Protein AF-A0A3R8JMN6-F1 (afdb_monomer)

Solvent-accessible surface area (backbone atoms only — not comparable to full-atom values): 9482 Å² total; per-residue (Å²): 134,87,85,80,87,80,91,78,81,80,84,78,79,76,76,82,72,77,59,66,65,58,58,50,50,51,53,49,49,52,52,50,51,55,50,50,52,53,51,50,52,51,50,50,52,52,50,50,50,65,68,60,75,70,69,88,82,72,55,74,90,76,50,60,75,90,73,51,92,80,52,74,64,64,60,54,59,66,45,62,84,80,54,87,78,64,90,50,64,70,57,42,54,52,50,68,72,43,60,66,72,44,45,52,54,49,41,40,44,72,74,68,64,44,52,55,67,58,52,13,61,74,71,73,49,53,45,67,54,49,54,52,43,51,51,54,45,55,52,50,48,50,50,60,64,49,62,69,61,75,75,117

Structure (mmCIF, N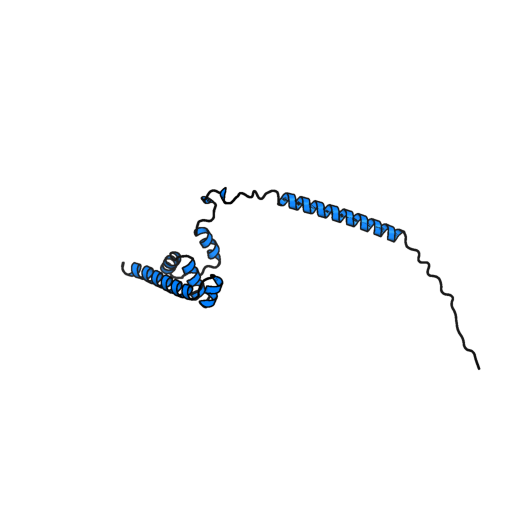/CA/C/O backbone):
data_AF-A0A3R8JMN6-F1
#
_entry.id   AF-A0A3R8JMN6-F1
#
loop_
_atom_site.group_PDB
_atom_site.id
_atom_site.type_symbol
_atom_site.label_atom_id
_atom_site.label_alt_id
_atom_site.label_comp_id
_atom_site.label_asym_id
_atom_site.label_entity_id
_atom_site.label_seq_id
_atom_site.pdbx_PDB_ins_code
_atom_site.Cartn_x
_atom_site.Cartn_y
_atom_site.Cartn_z
_atom_site.occupancy
_atom_site.B_iso_or_equiv
_atom_site.auth_seq_id
_atom_site.auth_comp_id
_atom_site.auth_asym_id
_atom_site.auth_atom_id
_atom_site.pdbx_PDB_model_num
ATOM 1 N N . MET A 1 1 ? 90.603 -23.428 -43.557 1.00 36.09 1 MET A N 1
ATOM 2 C CA . MET A 1 1 ? 89.700 -22.308 -43.912 1.00 36.09 1 MET A CA 1
ATOM 3 C C . MET A 1 1 ? 89.028 -22.700 -45.218 1.00 36.09 1 MET A C 1
ATOM 5 O O . MET A 1 1 ? 89.739 -22.910 -46.183 1.00 36.09 1 MET A O 1
ATOM 9 N N . SER A 1 2 ? 87.792 -23.193 -45.135 1.00 39.84 2 SER A N 1
ATOM 10 C CA . SER A 1 2 ? 86.552 -22.489 -45.534 1.00 39.84 2 SER A CA 1
ATOM 11 C C . SER A 1 2 ? 86.296 -22.649 -47.048 1.00 39.84 2 SER A C 1
ATOM 13 O O . SER A 1 2 ? 87.214 -22.474 -47.828 1.00 39.84 2 SER A O 1
ATOM 15 N N . GLY A 1 3 ? 85.117 -23.023 -47.537 1.00 38.25 3 GLY A N 1
ATOM 16 C CA . GLY A 1 3 ? 83.812 -22.729 -46.971 1.00 38.25 3 GLY A CA 1
ATOM 17 C C . GLY A 1 3 ? 82.716 -23.718 -47.354 1.00 38.25 3 GLY A C 1
ATOM 18 O O . GLY A 1 3 ? 82.808 -24.490 -48.306 1.00 38.25 3 GLY A O 1
ATOM 19 N N . SER A 1 4 ? 81.696 -23.660 -46.506 1.00 43.97 4 SER A N 1
ATOM 20 C CA . SER A 1 4 ? 80.490 -24.467 -46.478 1.00 43.97 4 SER A CA 1
ATOM 21 C C . SER A 1 4 ? 79.405 -23.894 -47.392 1.00 43.97 4 SER A C 1
ATOM 23 O O . SER A 1 4 ? 79.328 -22.684 -47.600 1.00 43.97 4 SER A O 1
ATOM 25 N N . LEU A 1 5 ? 78.591 -24.824 -47.893 1.00 50.22 5 LEU A N 1
ATOM 26 C CA . LEU A 1 5 ? 77.225 -24.741 -48.420 1.00 50.22 5 LEU A CA 1
ATOM 27 C C . LEU A 1 5 ? 76.498 -23.399 -48.244 1.00 50.22 5 LEU A C 1
ATOM 29 O O . LEU A 1 5 ? 76.421 -22.900 -47.132 1.00 50.22 5 LEU A O 1
ATOM 33 N N . LEU A 1 6 ? 75.758 -22.958 -49.268 1.00 45.69 6 LEU A N 1
ATOM 34 C CA . LEU A 1 6 ? 74.358 -22.581 -49.049 1.00 45.69 6 LEU A CA 1
ATOM 35 C C . LEU A 1 6 ? 73.547 -22.628 -50.351 1.00 45.69 6 LEU A C 1
ATOM 37 O O . LEU A 1 6 ? 73.818 -21.936 -51.329 1.00 45.69 6 LEU A O 1
ATOM 41 N N . TRP A 1 7 ? 72.518 -23.467 -50.310 1.00 46.66 7 TRP A N 1
ATOM 42 C CA . TRP A 1 7 ? 71.370 -23.454 -51.198 1.00 46.66 7 TRP A CA 1
ATOM 43 C C . TRP A 1 7 ? 70.708 -22.074 -51.222 1.00 46.66 7 TRP A C 1
ATOM 45 O O . TRP A 1 7 ? 70.331 -21.567 -50.169 1.00 46.66 7 TRP A O 1
ATOM 55 N N . TRP A 1 8 ? 70.432 -21.538 -52.410 1.00 41.38 8 TRP A N 1
ATOM 56 C CA . TRP A 1 8 ? 69.411 -20.505 -52.570 1.00 41.38 8 TRP A CA 1
ATOM 57 C C . TRP A 1 8 ? 68.468 -20.877 -53.710 1.00 41.38 8 TRP A C 1
ATOM 59 O O . TRP A 1 8 ? 68.762 -20.733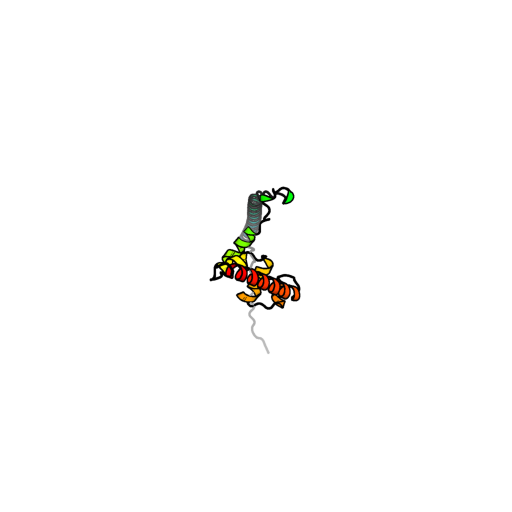 -54.894 1.00 41.38 8 TRP A O 1
ATOM 69 N N . ARG A 1 9 ? 67.306 -21.396 -53.307 1.00 50.72 9 ARG A N 1
ATOM 70 C CA . ARG A 1 9 ? 66.108 -21.532 -54.133 1.00 50.72 9 ARG A CA 1
ATOM 71 C C . ARG A 1 9 ? 65.540 -20.127 -54.342 1.00 50.72 9 ARG A C 1
ATOM 73 O O . ARG A 1 9 ? 65.311 -19.411 -53.369 1.00 50.72 9 ARG A O 1
ATOM 80 N N . ALA A 1 10 ? 65.314 -19.736 -55.593 1.00 49.94 10 ALA A N 1
ATOM 81 C CA . ALA A 1 10 ? 64.673 -18.468 -55.924 1.00 49.94 10 ALA A CA 1
ATOM 82 C C . ALA A 1 10 ? 63.259 -18.386 -55.302 1.00 49.94 10 ALA A C 1
ATOM 84 O O . ALA A 1 10 ? 62.539 -19.391 -55.306 1.00 49.94 10 ALA A O 1
ATOM 85 N N . PRO A 1 11 ? 62.813 -17.218 -54.801 1.00 47.47 11 PRO A N 1
ATOM 86 C CA . PRO A 1 11 ? 61.457 -17.066 -54.304 1.00 47.47 11 PRO A CA 1
ATOM 87 C C . PRO A 1 11 ? 60.490 -17.044 -55.490 1.00 47.47 11 PRO A C 1
ATOM 89 O O . PRO A 1 11 ? 60.505 -16.129 -56.316 1.00 47.47 11 PRO A O 1
ATOM 92 N N . THR A 1 12 ? 59.614 -18.042 -55.577 1.00 56.78 12 THR A N 1
ATOM 93 C CA . THR A 1 12 ? 58.456 -17.993 -56.471 1.00 56.78 12 THR A CA 1
ATOM 94 C C . THR A 1 12 ? 57.548 -16.854 -56.014 1.00 56.78 12 THR A C 1
ATOM 96 O O . THR A 1 12 ? 56.942 -16.941 -54.943 1.00 56.78 12 THR A O 1
ATOM 99 N N . LYS A 1 13 ? 57.440 -15.785 -56.814 1.00 51.19 13 LYS A N 1
ATOM 100 C CA . LYS A 1 13 ? 56.400 -14.763 -56.644 1.00 51.19 13 LYS A CA 1
ATOM 101 C C . LYS A 1 13 ? 55.041 -15.469 -56.678 1.00 51.19 13 LYS A C 1
ATOM 103 O O . LYS A 1 13 ? 54.588 -15.865 -57.751 1.00 51.19 13 LYS A O 1
ATOM 108 N N . ARG A 1 14 ? 54.387 -15.627 -55.521 1.00 52.69 14 ARG A N 1
ATOM 109 C CA . ARG A 1 14 ? 52.947 -15.904 -55.486 1.00 52.69 14 ARG A CA 1
ATOM 110 C C . ARG A 1 14 ? 52.277 -14.719 -56.170 1.00 52.69 14 ARG A C 1
ATOM 112 O O . ARG A 1 14 ? 52.312 -13.605 -55.653 1.00 52.69 14 ARG A O 1
ATOM 119 N N . ARG A 1 15 ? 51.741 -14.945 -57.368 1.00 42.84 15 ARG A N 1
ATOM 120 C CA . ARG A 1 15 ? 50.823 -14.004 -58.004 1.00 42.84 15 ARG A CA 1
ATOM 121 C C . ARG A 1 15 ? 49.609 -13.905 -57.081 1.00 42.84 15 ARG A C 1
ATOM 123 O O . ARG A 1 15 ? 48.901 -14.892 -56.921 1.00 42.84 15 ARG A O 1
ATOM 130 N N . TYR A 1 16 ? 49.402 -12.750 -56.457 1.00 55.88 16 TYR A N 1
ATOM 131 C CA . TYR A 1 16 ? 48.082 -12.388 -55.954 1.00 55.88 16 TYR A CA 1
ATOM 132 C C . TYR A 1 16 ? 47.211 -12.152 -57.186 1.00 55.88 16 TYR A C 1
ATOM 134 O O . TYR A 1 16 ? 47.237 -11.081 -57.784 1.00 55.88 16 TYR A O 1
ATOM 142 N N . THR A 1 17 ? 46.509 -13.188 -57.629 1.00 54.03 17 THR A N 1
ATOM 143 C CA . THR A 1 17 ? 45.320 -13.003 -58.453 1.00 54.03 17 THR A CA 1
ATOM 144 C C . THR A 1 17 ? 44.235 -12.554 -57.488 1.00 54.03 17 THR A C 1
ATOM 146 O O . THR A 1 17 ? 43.712 -13.375 -56.739 1.00 54.03 17 THR A O 1
ATOM 149 N N . MET A 1 18 ? 43.981 -11.245 -57.420 1.00 54.78 18 MET A N 1
ATOM 150 C CA . MET A 1 18 ? 42.752 -10.756 -56.801 1.00 54.78 18 MET A CA 1
ATOM 151 C C . MET A 1 18 ? 41.605 -11.387 -57.583 1.00 54.78 18 MET A C 1
ATOM 153 O O . MET A 1 18 ? 41.506 -11.197 -58.796 1.00 54.78 18 MET A O 1
ATOM 157 N N . ASP A 1 19 ? 40.827 -12.231 -56.915 1.00 60.88 19 ASP A N 1
ATOM 158 C CA . ASP A 1 19 ? 39.700 -12.909 -57.531 1.00 60.88 19 ASP A CA 1
ATOM 159 C C . ASP A 1 19 ? 38.590 -11.875 -57.729 1.00 60.88 19 ASP A C 1
ATOM 161 O O . ASP A 1 19 ? 37.798 -11.589 -56.833 1.00 60.88 19 ASP A O 1
ATOM 165 N N . HIS A 1 20 ? 38.598 -11.230 -58.896 1.00 60.72 20 HIS A N 1
ATOM 166 C CA . HIS A 1 20 ? 37.666 -10.161 -59.249 1.00 60.72 20 HIS A CA 1
ATOM 167 C C . HIS A 1 20 ? 36.194 -10.604 -59.165 1.00 60.72 20 HIS A C 1
ATOM 169 O O . HIS A 1 20 ? 35.312 -9.758 -59.026 1.00 60.72 20 HIS A O 1
ATOM 175 N N . GLN A 1 21 ? 35.918 -11.915 -59.208 1.00 62.44 21 GLN A N 1
ATOM 176 C CA . GLN A 1 21 ? 34.586 -12.460 -58.936 1.00 62.44 21 GLN A CA 1
ATOM 177 C C . GLN A 1 21 ? 34.193 -12.337 -57.462 1.00 62.44 21 GLN A C 1
ATOM 179 O O . GLN A 1 21 ? 33.051 -12.001 -57.166 1.00 62.44 21 GLN A O 1
ATOM 184 N N . GLN A 1 22 ? 35.133 -12.546 -56.544 1.00 64.94 22 GLN A N 1
ATOM 185 C CA . GLN A 1 22 ? 34.888 -12.495 -55.105 1.00 64.94 22 GLN A CA 1
ATOM 186 C C . GLN A 1 22 ? 34.597 -11.059 -54.638 1.00 64.94 22 GLN A C 1
ATOM 188 O O . GLN A 1 22 ? 33.658 -10.822 -53.882 1.00 64.94 22 GLN A O 1
ATOM 193 N N . GLU A 1 23 ? 35.327 -10.079 -55.177 1.00 68.81 23 GLU A N 1
ATOM 194 C CA . GLU A 1 23 ? 35.084 -8.651 -54.922 1.00 68.81 23 GLU A CA 1
ATOM 195 C C . GLU A 1 23 ? 33.734 -8.179 -55.497 1.00 68.81 23 GLU A C 1
ATOM 197 O O . GLU A 1 23 ? 33.012 -7.405 -54.862 1.00 68.81 23 GLU A O 1
ATOM 202 N N . TYR A 1 24 ? 33.347 -8.678 -56.676 1.00 73.25 24 TYR A N 1
ATOM 203 C CA . TYR A 1 24 ? 32.039 -8.395 -57.271 1.00 73.25 24 TYR A CA 1
ATOM 204 C C . TYR A 1 24 ? 30.888 -8.972 -56.434 1.00 73.25 24 TYR A C 1
ATOM 206 O O . TYR A 1 24 ? 29.900 -8.275 -56.177 1.00 73.25 24 TYR A O 1
ATOM 214 N N . ASP A 1 25 ? 31.036 -10.213 -55.966 1.00 77.69 25 ASP A N 1
ATOM 215 C CA . ASP A 1 25 ? 30.063 -10.877 -55.100 1.00 77.69 25 ASP A CA 1
ATOM 216 C C . ASP A 1 25 ? 29.910 -10.148 -53.761 1.00 77.69 25 ASP A C 1
ATOM 218 O O . ASP A 1 25 ? 28.787 -9.968 -53.283 1.00 77.69 25 ASP A O 1
ATOM 222 N N . ASP A 1 26 ? 31.002 -9.653 -53.180 1.00 85.06 26 ASP A N 1
ATOM 223 C CA . ASP A 1 26 ? 30.965 -8.883 -51.936 1.00 85.06 26 ASP A CA 1
ATOM 224 C C . ASP A 1 26 ? 30.286 -7.519 -52.118 1.00 85.06 26 ASP A C 1
ATOM 226 O O . ASP A 1 26 ? 29.476 -7.107 -51.281 1.00 85.06 26 ASP A O 1
ATOM 230 N N . VAL A 1 27 ? 30.512 -6.840 -53.249 1.00 88.00 27 VAL A N 1
ATOM 231 C CA . VAL A 1 27 ? 29.792 -5.602 -53.590 1.00 88.00 27 VAL A CA 1
ATOM 232 C C . VAL A 1 27 ? 28.301 -5.874 -53.789 1.00 88.00 27 VAL A C 1
ATOM 234 O O . VAL A 1 27 ? 27.462 -5.090 -53.330 1.00 88.00 27 VAL A O 1
ATOM 237 N N . LEU A 1 28 ? 27.943 -6.976 -54.451 1.00 93.12 28 LEU A N 1
ATOM 238 C CA . LEU A 1 28 ? 26.549 -7.353 -54.661 1.00 93.12 28 LEU A CA 1
ATOM 239 C C . LEU A 1 28 ? 25.861 -7.694 -53.335 1.00 93.12 28 LEU A C 1
ATOM 241 O O . LEU A 1 28 ? 24.761 -7.200 -53.074 1.00 93.12 28 LEU A O 1
ATOM 245 N N . ARG A 1 29 ? 26.530 -8.455 -52.464 1.00 89.50 29 ARG A N 1
ATOM 246 C CA . ARG A 1 29 ? 26.065 -8.762 -51.105 1.00 89.50 29 ARG A CA 1
ATOM 247 C C . ARG A 1 29 ? 25.870 -7.495 -50.288 1.00 89.50 29 ARG A C 1
ATOM 249 O O . ARG A 1 29 ? 24.813 -7.324 -49.694 1.00 89.50 29 ARG A O 1
ATOM 256 N N . ALA A 1 30 ? 26.825 -6.568 -50.308 1.00 93.44 30 ALA A N 1
ATOM 257 C CA . ALA A 1 30 ? 26.708 -5.302 -49.589 1.00 93.44 30 ALA A CA 1
ATOM 258 C C . ALA A 1 30 ? 25.510 -4.468 -50.079 1.00 93.44 30 ALA A C 1
ATOM 260 O O . ALA A 1 30 ? 24.751 -3.922 -49.272 1.00 93.44 30 ALA A O 1
ATOM 261 N N . ARG A 1 31 ? 25.294 -4.401 -51.400 1.00 93.38 31 ARG A N 1
ATOM 262 C CA . ARG A 1 31 ? 24.140 -3.708 -51.999 1.00 93.38 31 ARG A CA 1
ATOM 263 C C . ARG A 1 31 ? 22.819 -4.371 -51.623 1.00 93.38 31 ARG A C 1
ATOM 265 O O . ARG A 1 31 ? 21.878 -3.670 -51.254 1.00 93.38 31 ARG A O 1
ATOM 272 N N . PHE A 1 32 ? 22.761 -5.699 -51.685 1.00 94.62 32 PHE A N 1
ATOM 273 C CA . PHE A 1 32 ? 21.580 -6.471 -51.317 1.00 94.62 32 PHE A CA 1
ATOM 274 C C . PHE A 1 32 ? 21.244 -6.314 -49.831 1.00 94.62 32 PHE A C 1
ATOM 276 O O . PHE A 1 32 ? 20.103 -6.012 -49.497 1.00 94.62 32 PHE A O 1
ATOM 283 N N . THR A 1 33 ? 22.234 -6.416 -48.945 1.00 95.56 33 THR A N 1
ATOM 284 C CA . THR A 1 33 ? 22.050 -6.229 -47.500 1.00 95.56 33 THR A CA 1
ATOM 285 C C . THR A 1 33 ? 21.544 -4.828 -47.181 1.00 95.56 33 THR A C 1
ATOM 287 O O . THR A 1 33 ? 20.582 -4.685 -46.433 1.00 95.56 33 THR A O 1
ATOM 290 N N . LYS A 1 34 ? 22.114 -3.784 -47.798 1.00 95.94 34 LYS A N 1
ATOM 291 C CA . LYS A 1 34 ? 21.641 -2.403 -47.612 1.00 95.94 34 LYS A CA 1
ATOM 292 C C . LYS A 1 34 ? 20.203 -2.212 -48.098 1.00 95.94 34 LYS A C 1
ATOM 294 O O . LYS A 1 34 ? 19.416 -1.493 -47.477 1.00 95.94 34 LYS A O 1
ATOM 299 N N . TRP A 1 35 ? 19.853 -2.844 -49.217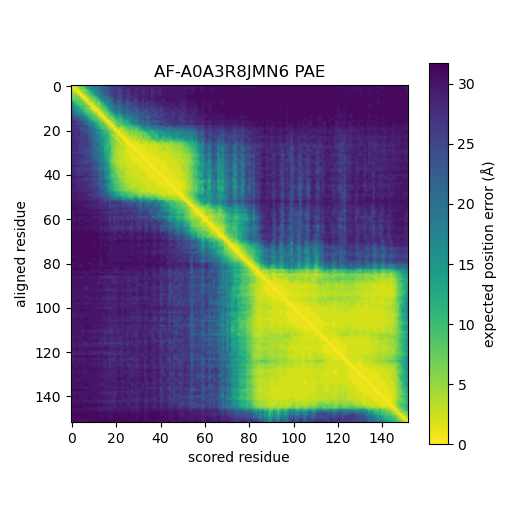 1.00 96.94 35 TRP A N 1
ATOM 300 C CA . TRP A 1 35 ? 18.485 -2.838 -49.722 1.00 96.94 35 TRP A CA 1
ATOM 301 C C . TRP A 1 35 ? 17.532 -3.543 -48.750 1.00 96.94 35 TRP A C 1
ATOM 303 O O . TRP A 1 35 ? 16.495 -2.979 -48.401 1.00 96.94 35 TRP A O 1
ATOM 313 N N . LEU A 1 36 ? 17.910 -4.721 -48.255 1.00 96.62 36 LEU A N 1
ATOM 314 C CA . LEU A 1 36 ? 17.118 -5.518 -47.322 1.00 96.62 36 LEU A CA 1
ATOM 315 C C . LEU A 1 36 ? 16.897 -4.780 -45.995 1.00 96.62 36 LEU A C 1
ATOM 317 O O . LEU A 1 36 ? 15.763 -4.698 -45.528 1.00 96.62 36 LEU A O 1
ATOM 321 N N . ASP A 1 37 ? 17.939 -4.153 -45.451 1.00 95.94 37 ASP A N 1
ATOM 322 C CA . ASP A 1 37 ? 17.866 -3.315 -44.250 1.00 95.94 37 ASP A CA 1
ATOM 323 C C . ASP A 1 37 ? 16.879 -2.147 -44.435 1.00 95.94 37 ASP A C 1
ATOM 325 O O . ASP A 1 37 ? 15.980 -1.920 -43.622 1.00 95.94 37 ASP A O 1
ATOM 329 N N . THR A 1 38 ? 16.939 -1.481 -45.594 1.00 96.69 38 THR A N 1
ATOM 330 C CA . THR A 1 38 ? 16.005 -0.401 -45.946 1.00 96.69 38 THR A CA 1
ATOM 331 C C . THR A 1 38 ? 14.555 -0.896 -46.025 1.00 96.69 38 THR A C 1
ATOM 333 O O . THR A 1 38 ? 13.635 -0.214 -45.561 1.00 96.69 38 THR A O 1
ATOM 336 N N . VAL A 1 39 ? 14.325 -2.068 -46.624 1.00 97.12 39 VAL A N 1
ATOM 337 C CA . VAL A 1 39 ? 12.987 -2.659 -46.767 1.00 97.12 39 VAL A CA 1
ATOM 338 C C . VAL A 1 39 ? 12.426 -3.070 -45.407 1.00 97.12 39 VAL A C 1
ATOM 340 O O . VAL A 1 39 ? 11.283 -2.725 -45.100 1.00 97.12 39 VAL A O 1
ATOM 343 N N . ILE A 1 40 ? 13.226 -3.737 -44.572 1.00 96.25 40 ILE A N 1
ATOM 344 C CA . ILE A 1 40 ? 12.823 -4.174 -43.229 1.00 96.25 40 ILE A CA 1
ATOM 345 C C . ILE A 1 40 ? 12.513 -2.969 -42.342 1.00 96.25 40 ILE A C 1
ATOM 347 O O . ILE A 1 40 ? 11.453 -2.936 -41.714 1.00 96.25 40 ILE A O 1
ATOM 351 N N . TYR A 1 41 ? 13.376 -1.949 -42.336 1.00 96.19 41 TYR A N 1
ATOM 352 C CA . TYR A 1 41 ? 13.145 -0.721 -41.577 1.00 96.19 41 TYR A CA 1
ATOM 353 C C . TYR A 1 41 ? 11.812 -0.068 -41.960 1.00 96.19 41 TYR A C 1
ATOM 355 O O . TYR A 1 41 ? 10.986 0.245 -41.098 1.00 96.19 41 TYR A O 1
ATOM 363 N N . ARG A 1 42 ? 11.547 0.078 -43.265 1.00 95.75 42 ARG A N 1
ATOM 364 C CA . ARG A 1 42 ? 10.293 0.663 -43.765 1.00 95.75 42 ARG A CA 1
ATOM 365 C C . ARG A 1 42 ? 9.076 -0.199 -43.439 1.00 95.75 42 ARG A C 1
ATOM 367 O O . ARG A 1 42 ? 8.030 0.354 -43.099 1.00 95.75 42 ARG A O 1
ATOM 374 N N . ALA A 1 43 ? 9.195 -1.523 -43.523 1.00 94.94 43 ALA A N 1
ATOM 375 C CA . ALA A 1 43 ? 8.125 -2.453 -43.173 1.00 94.94 43 ALA A CA 1
ATOM 376 C C . ALA A 1 43 ? 7.781 -2.372 -41.679 1.00 94.94 43 ALA A C 1
ATOM 378 O O . ALA A 1 43 ? 6.609 -2.216 -41.333 1.00 94.94 43 ALA A O 1
ATOM 379 N N . LYS A 1 44 ? 8.797 -2.367 -40.806 1.00 94.00 44 LYS A N 1
ATOM 380 C CA . LYS A 1 44 ? 8.637 -2.183 -39.359 1.00 94.00 44 LYS A CA 1
ATOM 381 C C . LYS A 1 44 ? 8.002 -0.832 -39.040 1.00 94.00 44 LYS A C 1
ATOM 383 O O . LYS A 1 44 ? 7.027 -0.783 -38.302 1.00 94.00 44 LYS A O 1
ATOM 388 N N . LEU A 1 45 ? 8.482 0.252 -39.648 1.00 91.19 45 LEU A N 1
ATOM 389 C CA . LEU A 1 45 ? 7.921 1.591 -39.455 1.00 91.19 45 LEU A CA 1
ATOM 390 C C . LEU A 1 45 ? 6.467 1.693 -39.946 1.00 91.19 45 LEU A C 1
ATOM 392 O O . LEU A 1 45 ? 5.664 2.425 -39.375 1.00 91.19 45 LEU A O 1
ATOM 396 N N . LYS A 1 46 ? 6.106 0.987 -41.022 1.00 90.81 46 LYS A N 1
ATOM 397 C CA . LYS A 1 46 ? 4.720 0.910 -41.508 1.00 90.81 46 LYS A CA 1
ATOM 398 C C . LYS A 1 46 ? 3.833 0.109 -40.553 1.00 90.81 46 LYS A C 1
ATOM 400 O O . LYS A 1 46 ? 2.694 0.506 -40.333 1.00 90.81 46 LYS A O 1
ATOM 405 N N . TYR A 1 47 ? 4.347 -0.988 -40.000 1.00 88.69 47 TYR A N 1
ATOM 406 C CA . TYR A 1 47 ? 3.652 -1.783 -38.990 1.00 88.69 47 TYR A CA 1
ATOM 407 C C . TYR A 1 47 ? 3.410 -0.968 -37.719 1.00 88.69 47 TYR A C 1
ATOM 409 O O . TYR A 1 47 ? 2.260 -0.833 -37.322 1.00 88.69 47 TYR A O 1
ATOM 417 N N . LEU A 1 48 ? 4.461 -0.346 -37.170 1.00 85.25 48 LEU A N 1
ATOM 418 C CA . LEU A 1 48 ? 4.377 0.488 -35.971 1.00 85.25 48 LEU A CA 1
ATOM 419 C C . LEU A 1 48 ? 3.410 1.652 -36.158 1.00 85.25 48 LEU A C 1
ATOM 421 O O . LEU A 1 48 ? 2.525 1.823 -35.335 1.00 85.25 48 LEU A O 1
ATOM 425 N N . ARG A 1 49 ? 3.476 2.366 -37.290 1.00 81.56 49 ARG A N 1
ATOM 426 C CA . ARG A 1 49 ? 2.491 3.413 -37.598 1.00 81.56 49 ARG A CA 1
ATOM 427 C C . ARG A 1 49 ? 1.069 2.865 -37.674 1.00 81.56 49 ARG A C 1
ATOM 429 O O . ARG A 1 49 ? 0.167 3.486 -37.139 1.00 81.56 49 ARG A O 1
ATOM 436 N N . LYS A 1 50 ? 0.856 1.698 -38.293 1.00 79.81 50 LYS A N 1
ATOM 437 C CA . LYS A 1 50 ? -0.469 1.057 -38.361 1.00 79.81 50 LYS A CA 1
ATOM 438 C C . LYS A 1 50 ? -0.988 0.658 -36.973 1.00 79.81 50 LYS A C 1
ATOM 440 O O . LYS A 1 50 ? -2.188 0.768 -36.740 1.00 79.81 50 LYS A O 1
ATOM 445 N N . THR A 1 51 ? -0.115 0.200 -36.076 1.00 68.25 51 THR A N 1
ATOM 446 C CA . THR A 1 51 ? -0.476 -0.152 -34.694 1.00 68.25 51 THR A CA 1
ATOM 447 C C . THR A 1 51 ? -0.631 1.071 -33.789 1.00 68.25 51 THR A C 1
ATOM 449 O O . THR A 1 51 ? -1.503 1.064 -32.934 1.00 68.25 51 THR A O 1
ATOM 452 N N . GLU A 1 52 ? 0.150 2.133 -34.001 1.00 64.88 52 GLU A N 1
ATOM 453 C CA . GLU A 1 52 ? 0.067 3.395 -33.249 1.00 64.88 52 GLU A CA 1
ATOM 454 C C . GLU A 1 52 ? -1.162 4.221 -33.636 1.00 64.88 52 GLU A C 1
ATOM 456 O O . GLU A 1 52 ? -1.716 4.917 -32.795 1.00 64.88 52 GLU A O 1
ATOM 461 N N . THR A 1 53 ? -1.642 4.133 -34.883 1.00 59.38 53 THR A N 1
ATOM 462 C CA . THR A 1 53 ? -2.733 4.993 -35.386 1.00 59.38 53 THR A CA 1
ATOM 463 C C . THR A 1 53 ? -4.114 4.815 -34.733 1.00 59.38 53 THR A C 1
ATOM 465 O O . THR A 1 53 ? -5.070 5.396 -35.240 1.00 59.38 53 THR A O 1
ATOM 468 N N . LYS A 1 54 ? -4.282 4.046 -33.647 1.00 59.50 54 LYS A N 1
ATOM 469 C CA . LYS A 1 54 ? -5.597 3.873 -32.999 1.00 59.50 54 LYS A CA 1
ATOM 470 C C . LYS A 1 54 ? -5.546 3.666 -31.484 1.00 59.50 54 LYS A C 1
ATOM 472 O O . LYS A 1 54 ? -6.141 2.718 -30.981 1.00 59.50 54 LYS A O 1
ATOM 477 N N . LEU A 1 55 ? -4.900 4.559 -30.747 1.00 58.34 55 LEU A N 1
ATOM 478 C C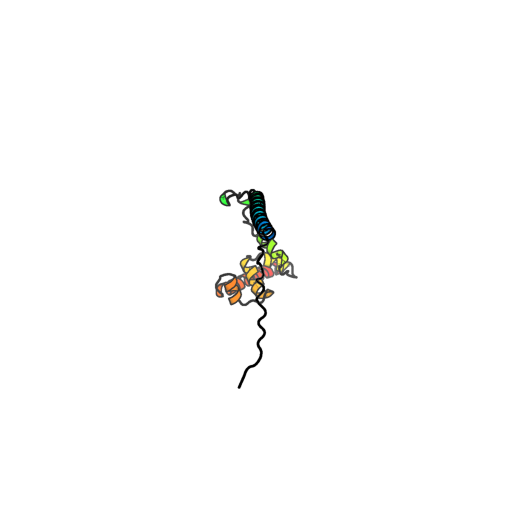A . LEU A 1 55 ? -5.405 4.863 -29.409 1.00 58.34 55 LEU A CA 1
ATOM 479 C C . LEU A 1 55 ? -6.009 6.256 -29.497 1.00 58.34 55 LEU A C 1
ATOM 481 O O . LEU A 1 55 ? -5.287 7.237 -29.635 1.00 58.34 55 LEU A O 1
ATOM 485 N N . ASP A 1 56 ? -7.338 6.306 -29.538 1.00 61.06 56 ASP A N 1
ATOM 486 C CA . ASP A 1 56 ? -8.084 7.555 -29.452 1.00 61.06 56 ASP A CA 1
ATOM 487 C C . ASP A 1 56 ? -7.889 8.084 -28.029 1.00 61.06 56 ASP A C 1
ATOM 489 O O . ASP A 1 56 ? -8.491 7.594 -27.073 1.00 61.06 56 ASP A O 1
ATOM 493 N N . THR A 1 57 ? -6.902 8.960 -27.861 1.00 62.25 57 THR A N 1
ATOM 494 C CA . THR A 1 57 ? -6.578 9.548 -26.566 1.00 62.25 57 THR A CA 1
ATOM 495 C C . THR A 1 57 ? -7.522 10.714 -26.335 1.00 62.25 57 THR A C 1
ATOM 497 O O . THR A 1 57 ? -7.386 11.754 -26.977 1.00 62.25 57 THR A O 1
ATOM 500 N N . VAL A 1 58 ? -8.468 10.532 -25.424 1.00 69.12 58 VAL A N 1
ATOM 501 C CA . VAL A 1 58 ? -9.382 11.584 -24.970 1.00 69.12 58 VAL A CA 1
ATOM 502 C C . VAL A 1 58 ? -8.794 12.232 -23.716 1.00 69.12 58 VAL A C 1
ATOM 504 O O . VAL A 1 58 ? -8.175 11.545 -22.899 1.00 69.12 58 VAL A O 1
ATOM 507 N N . SER A 1 59 ? -8.954 13.550 -23.567 1.00 69.06 59 SER A N 1
ATOM 508 C CA . SER A 1 59 ? -8.525 14.249 -22.350 1.00 69.06 59 SER A CA 1
ATOM 509 C C . SER A 1 59 ? -9.321 13.751 -21.143 1.00 69.06 59 SER A C 1
ATOM 511 O O . SER A 1 59 ? -10.520 13.503 -21.252 1.00 69.06 59 SER A O 1
ATOM 513 N N . LEU A 1 60 ? -8.686 13.654 -19.973 1.00 64.75 60 LEU A N 1
ATOM 514 C CA . LEU A 1 60 ? -9.372 13.265 -18.733 1.00 64.75 60 LEU A CA 1
ATOM 515 C C . LEU A 1 60 ? -10.536 14.219 -18.405 1.00 64.75 60 LEU A C 1
ATOM 517 O O . LEU A 1 60 ? -11.592 13.754 -17.995 1.00 64.75 60 LEU A O 1
ATOM 521 N N . GLU A 1 61 ? -10.386 15.519 -18.674 1.00 71.00 61 GLU A N 1
ATOM 522 C CA . GLU A 1 61 ? -11.442 16.538 -18.547 1.00 71.00 61 GLU A CA 1
ATOM 523 C C . GLU A 1 61 ? -12.632 16.363 -19.509 1.00 71.00 61 GLU A C 1
ATOM 525 O O . GLU A 1 61 ? -13.713 16.882 -19.237 1.00 71.00 61 GLU A O 1
ATOM 530 N N . GLU A 1 62 ? -12.460 15.665 -20.636 1.00 71.12 62 GLU A N 1
ATOM 531 C CA . GLU A 1 62 ? -13.540 15.392 -21.601 1.00 71.12 62 GLU A CA 1
ATOM 532 C C . GLU A 1 62 ? -14.273 14.077 -21.295 1.00 71.12 62 GLU A C 1
ATOM 534 O O . GLU A 1 62 ? -15.358 13.823 -21.831 1.00 71.12 62 GLU A O 1
ATOM 539 N N . LEU A 1 63 ? -13.705 13.235 -20.424 1.00 64.44 63 LEU A N 1
ATOM 540 C CA . LEU A 1 63 ? -14.351 12.013 -19.978 1.00 64.44 63 LEU A CA 1
ATOM 541 C C . LEU A 1 63 ? -15.438 12.347 -18.945 1.00 64.44 63 LEU A C 1
ATOM 543 O O . LEU A 1 63 ? -15.185 13.050 -17.968 1.00 64.44 63 LEU A O 1
ATOM 547 N N . PRO A 1 64 ? -16.661 11.822 -19.108 1.00 65.38 64 PRO A N 1
ATOM 548 C CA . PRO A 1 64 ? -17.701 12.002 -18.108 1.00 65.38 64 PRO A CA 1
ATOM 549 C C . PRO A 1 64 ? -17.280 11.356 -16.782 1.00 65.38 64 PRO A C 1
ATOM 551 O O . PRO A 1 64 ? -16.767 10.237 -16.783 1.00 65.38 64 PRO A O 1
ATOM 554 N N . GLU A 1 65 ? -17.578 12.019 -15.659 1.00 58.72 65 GLU A N 1
ATOM 555 C CA . GLU A 1 65 ? -17.148 11.644 -14.293 1.00 58.72 65 GLU A CA 1
ATOM 556 C C . GLU A 1 65 ? -17.408 10.175 -13.921 1.00 58.72 65 GLU A C 1
ATOM 558 O O . GLU A 1 65 ? -16.681 9.602 -13.120 1.00 58.72 65 GLU A O 1
ATOM 563 N N . ARG A 1 66 ? -18.391 9.529 -14.559 1.00 55.94 66 ARG A N 1
ATOM 564 C CA . ARG A 1 66 ? -18.702 8.097 -14.403 1.00 55.94 66 ARG A CA 1
ATOM 565 C C . ARG A 1 66 ? -17.598 7.129 -14.870 1.00 55.94 66 ARG A C 1
ATOM 567 O O . ARG A 1 66 ? -17.697 5.947 -14.576 1.00 55.94 66 ARG A O 1
ATOM 574 N N . ILE A 1 67 ? -16.642 7.589 -15.684 1.00 58.75 67 ILE A N 1
ATOM 575 C CA . ILE A 1 67 ? -15.546 6.781 -16.265 1.00 58.75 67 ILE A CA 1
ATOM 576 C C . ILE A 1 67 ? -14.227 7.027 -15.522 1.00 58.75 67 ILE A C 1
ATOM 578 O O . ILE A 1 67 ? -13.319 6.200 -15.576 1.00 58.75 67 ILE A O 1
ATOM 582 N N . LEU A 1 68 ? -14.111 8.151 -14.811 1.00 57.09 68 LEU A N 1
ATOM 583 C CA . LEU A 1 68 ? -12.988 8.371 -13.913 1.00 57.09 68 LEU A CA 1
ATOM 584 C C . LEU A 1 68 ? -13.084 7.326 -12.788 1.00 57.09 68 LEU A C 1
ATOM 586 O O . LEU A 1 68 ? -14.175 7.148 -12.240 1.00 57.09 68 LEU A O 1
ATOM 590 N N . PRO A 1 69 ? -11.989 6.630 -12.430 1.00 54.16 69 PRO A N 1
ATOM 591 C CA . PRO A 1 69 ? -11.984 5.668 -11.335 1.00 54.16 69 PRO A CA 1
ATOM 592 C C . PRO A 1 69 ? -12.078 6.438 -10.012 1.00 54.16 69 PRO A C 1
ATOM 594 O O . PRO A 1 69 ? -11.092 6.678 -9.322 1.00 54.16 69 PRO A O 1
ATOM 597 N N . VAL A 1 70 ? -13.281 6.912 -9.702 1.00 55.66 70 VAL A N 1
ATOM 598 C CA . VAL A 1 70 ? -13.621 7.663 -8.487 1.00 55.66 70 VAL A CA 1
ATOM 599 C C . VAL A 1 70 ? -14.181 6.725 -7.415 1.00 55.66 70 VAL A C 1
ATOM 601 O O . VAL A 1 70 ? -14.471 7.151 -6.302 1.00 55.66 70 VAL A O 1
ATOM 604 N N . TYR A 1 71 ? -14.291 5.427 -7.691 1.00 48.56 71 TYR A N 1
ATOM 605 C CA . TYR A 1 71 ? -14.876 4.494 -6.744 1.00 48.56 71 TYR A CA 1
ATOM 606 C C . TYR A 1 71 ? -13.822 3.597 -6.112 1.00 48.56 71 TYR A C 1
ATOM 608 O O . TYR A 1 71 ? -13.147 2.817 -6.776 1.00 48.56 71 TYR A O 1
ATOM 616 N N . GLU A 1 72 ? -13.776 3.652 -4.782 1.00 52.78 72 GLU A N 1
ATOM 617 C CA . GLU A 1 72 ? -13.055 2.725 -3.903 1.00 52.78 72 GLU A CA 1
ATOM 618 C C . GLU A 1 72 ? -13.402 1.239 -4.153 1.00 52.78 72 GLU A C 1
ATOM 620 O O . GLU A 1 72 ? -12.792 0.349 -3.573 1.00 52.78 72 GLU A O 1
ATOM 625 N N . ASP A 1 73 ? -14.389 0.947 -5.005 1.00 50.72 73 ASP A N 1
ATOM 626 C CA . ASP A 1 73 ? -14.778 -0.393 -5.457 1.00 50.72 73 ASP A CA 1
ATOM 627 C C . ASP A 1 73 ? -13.724 -1.068 -6.346 1.00 50.72 73 ASP A C 1
ATOM 629 O O . ASP A 1 73 ? -13.397 -2.232 -6.126 1.00 50.72 73 ASP A O 1
ATOM 633 N N . ASP A 1 74 ? -13.096 -0.332 -7.268 1.00 51.75 74 ASP A N 1
ATOM 634 C CA . ASP A 1 74 ? -12.073 -0.914 -8.151 1.00 51.75 74 ASP A CA 1
ATOM 635 C C . ASP A 1 74 ? -10.749 -1.167 -7.406 1.00 51.75 74 ASP A C 1
ATOM 637 O O . ASP A 1 74 ? -10.026 -2.116 -7.710 1.00 51.75 74 ASP A O 1
ATOM 641 N N . LEU A 1 75 ? -10.452 -0.379 -6.363 1.00 53.94 75 LEU A N 1
ATOM 642 C CA . LEU A 1 75 ? -9.314 -0.638 -5.470 1.00 53.94 75 LEU A CA 1
ATOM 643 C C . LEU A 1 75 ? -9.523 -1.905 -4.626 1.00 53.94 75 LEU A C 1
ATOM 645 O O . LEU A 1 75 ? -8.571 -2.651 -4.409 1.00 53.94 75 LEU A O 1
ATOM 649 N N . ARG A 1 76 ? -10.765 -2.189 -4.203 1.00 53.97 76 ARG A N 1
ATOM 650 C CA . ARG A 1 76 ? -11.118 -3.426 -3.481 1.00 53.97 76 ARG A CA 1
ATOM 651 C C . ARG A 1 76 ? -10.933 -4.675 -4.346 1.00 53.97 76 ARG A C 1
ATOM 653 O O . ARG A 1 76 ? -10.606 -5.740 -3.828 1.00 53.97 76 ARG A O 1
ATOM 660 N N . GLN A 1 77 ? -11.122 -4.553 -5.660 1.00 47.62 77 GLN A N 1
ATOM 661 C CA . GLN A 1 77 ? -11.044 -5.685 -6.583 1.00 47.62 77 GLN A CA 1
ATOM 662 C C . GLN A 1 77 ? -9.599 -6.087 -6.931 1.00 47.62 77 GLN A C 1
ATOM 664 O O . GLN A 1 77 ? -9.343 -7.261 -7.187 1.00 47.62 77 GLN A O 1
ATOM 669 N N . ILE A 1 78 ? -8.640 -5.155 -6.885 1.00 51.34 78 ILE A N 1
ATOM 670 C CA . ILE A 1 78 ? -7.212 -5.460 -7.094 1.00 51.34 78 ILE A CA 1
ATOM 671 C C . ILE A 1 78 ? -6.604 -6.145 -5.857 1.00 51.34 78 ILE A C 1
ATOM 673 O O . ILE A 1 78 ? -5.800 -7.064 -6.012 1.00 51.34 78 ILE A O 1
ATOM 677 N N . ASP A 1 79 ? -7.034 -5.775 -4.646 1.00 52.16 79 ASP A N 1
ATOM 678 C CA . ASP A 1 79 ? -6.588 -6.427 -3.401 1.00 52.16 79 ASP A CA 1
ATOM 679 C C . ASP A 1 79 ? -7.114 -7.872 -3.269 1.00 52.16 79 ASP A C 1
ATOM 681 O O . ASP A 1 79 ? -6.506 -8.698 -2.598 1.00 52.16 79 ASP A O 1
ATOM 685 N N . SER A 1 80 ? -8.206 -8.230 -3.955 1.00 51.72 80 SER A N 1
ATOM 686 C CA . SER A 1 80 ? -8.886 -9.530 -3.818 1.00 51.72 80 SER A CA 1
ATOM 687 C C . SER A 1 80 ? -8.051 -10.765 -4.196 1.00 51.72 80 SER A C 1
ATOM 689 O O . SER A 1 80 ? -8.417 -11.863 -3.778 1.00 51.72 80 SER A O 1
ATOM 691 N N . MET A 1 81 ? -6.978 -10.641 -4.985 1.00 48.25 81 MET A N 1
ATOM 692 C CA . MET A 1 81 ? -6.174 -11.806 -5.397 1.00 48.25 81 MET A CA 1
ATOM 693 C C . MET A 1 81 ? -5.083 -12.188 -4.380 1.00 48.25 81 MET A C 1
ATOM 695 O O . MET A 1 81 ? -4.586 -13.308 -4.451 1.00 48.25 81 MET A O 1
ATOM 699 N N . ASP A 1 82 ? -4.759 -11.300 -3.431 1.00 53.69 82 ASP A N 1
ATOM 700 C CA . ASP A 1 82 ? -3.751 -11.503 -2.369 1.00 53.69 82 ASP A CA 1
ATOM 701 C C . ASP A 1 82 ? -4.299 -11.136 -0.966 1.00 53.69 82 ASP A C 1
ATOM 703 O O . ASP A 1 82 ? -3.563 -11.067 0.020 1.00 53.69 82 ASP A O 1
ATOM 707 N N . ALA A 1 83 ? -5.607 -10.871 -0.862 1.00 61.59 83 ALA A N 1
ATOM 708 C CA . ALA A 1 83 ? -6.243 -10.411 0.365 1.00 61.59 83 ALA A CA 1
ATOM 709 C C . ALA A 1 83 ? -6.306 -11.521 1.418 1.00 61.59 83 ALA A C 1
ATOM 711 O O . ALA A 1 83 ? -6.916 -12.574 1.227 1.00 61.59 83 ALA A O 1
ATOM 712 N N . PHE A 1 84 ? -5.732 -11.227 2.581 1.00 70.81 84 PHE A N 1
ATOM 713 C CA . PHE A 1 84 ? -5.978 -11.958 3.815 1.00 70.81 84 PHE A CA 1
ATOM 714 C C . PHE A 1 84 ? -7.489 -12.038 4.099 1.00 70.81 84 PHE A C 1
ATOM 716 O O . PHE A 1 84 ? -8.161 -11.010 4.196 1.00 70.81 84 PHE A O 1
ATOM 723 N N . ALA A 1 85 ? -8.012 -13.257 4.247 1.00 77.75 85 ALA A N 1
ATOM 724 C CA . ALA A 1 85 ? -9.409 -13.507 4.589 1.00 77.75 85 ALA A CA 1
ATOM 725 C C . ALA A 1 85 ? -9.547 -13.830 6.083 1.00 77.75 85 ALA A C 1
ATOM 727 O O . ALA A 1 85 ? -8.784 -14.628 6.628 1.00 77.75 85 ALA A O 1
ATOM 728 N N . PHE A 1 86 ? -10.538 -13.228 6.740 1.00 83.88 86 PHE A N 1
ATOM 729 C CA . PHE A 1 86 ? -10.871 -13.538 8.130 1.00 83.88 86 PHE A CA 1
ATOM 730 C C . PHE A 1 86 ? -11.746 -14.795 8.205 1.00 83.88 86 PHE A C 1
ATOM 732 O O . PHE A 1 86 ? -12.627 -14.992 7.372 1.00 83.88 86 PHE A O 1
ATOM 739 N N . GLU A 1 87 ? -11.536 -15.624 9.231 1.00 85.94 87 GLU A N 1
ATOM 740 C CA . GLU A 1 87 ? -12.406 -16.778 9.508 1.00 85.94 87 GLU A CA 1
ATOM 741 C C . GLU A 1 87 ? -13.779 -16.350 10.052 1.00 85.94 87 GLU A C 1
ATOM 743 O O . GLU A 1 87 ? -14.793 -16.979 9.758 1.00 85.94 87 GLU A O 1
ATOM 748 N N . GLU A 1 88 ? -13.820 -15.278 10.849 1.00 87.31 88 GLU A N 1
ATOM 749 C CA . GLU A 1 88 ? -15.053 -14.744 11.426 1.00 87.31 88 GLU A CA 1
ATOM 750 C C . GLU A 1 88 ? -15.658 -13.663 10.519 1.00 87.31 88 GLU A C 1
ATOM 752 O O . GLU A 1 88 ? -15.085 -12.586 10.348 1.00 87.31 88 GLU A O 1
ATOM 757 N N . GLU A 1 89 ? -16.854 -13.932 9.990 1.00 85.50 89 GLU A N 1
ATOM 758 C CA . GLU A 1 89 ? -17.581 -13.039 9.073 1.00 85.50 89 GLU A CA 1
ATOM 759 C C . GLU A 1 89 ? -17.834 -11.651 9.684 1.00 85.50 89 GLU A C 1
ATOM 761 O O . GLU A 1 89 ? -17.557 -10.631 9.061 1.00 85.50 89 GLU A O 1
ATOM 766 N N . ARG A 1 90 ? -18.229 -11.595 10.963 1.00 87.00 90 ARG A N 1
ATOM 767 C CA . ARG A 1 90 ? -18.475 -10.327 11.676 1.00 87.00 90 ARG A CA 1
ATOM 768 C C . ARG A 1 90 ? -17.231 -9.443 11.760 1.00 87.00 90 ARG A C 1
ATOM 770 O O . ARG A 1 90 ? -17.318 -8.220 11.666 1.00 87.00 90 ARG A O 1
ATOM 777 N N . LEU A 1 91 ? -16.064 -10.058 11.944 1.00 88.88 91 LEU A N 1
ATOM 778 C CA . LEU A 1 91 ? -14.794 -9.341 11.966 1.00 88.88 91 LEU A CA 1
ATOM 779 C C . LEU A 1 91 ? -14.406 -8.872 10.563 1.00 88.88 91 LEU A C 1
ATOM 781 O O . LEU A 1 91 ? -13.911 -7.754 10.428 1.00 88.88 91 LEU A O 1
ATOM 785 N N . ALA A 1 92 ? -14.652 -9.695 9.541 1.00 89.31 92 ALA A N 1
ATOM 786 C CA . ALA A 1 92 ? -14.427 -9.326 8.148 1.00 89.31 92 ALA A CA 1
ATOM 787 C C . ALA A 1 92 ? -15.230 -8.073 7.773 1.00 89.31 92 ALA A C 1
ATOM 789 O O . ALA A 1 92 ? -14.661 -7.121 7.240 1.00 89.31 92 ALA A O 1
ATOM 790 N N . ASP A 1 93 ? -16.514 -8.035 8.134 1.00 88.62 93 ASP A N 1
ATOM 791 C CA . ASP A 1 93 ? -17.407 -6.912 7.847 1.00 88.62 93 ASP A CA 1
ATOM 792 C C . ASP A 1 93 ? -16.990 -5.639 8.596 1.00 88.62 93 ASP A C 1
ATOM 794 O O . ASP A 1 93 ? -16.858 -4.566 7.998 1.00 88.62 93 ASP A O 1
ATOM 798 N N . ALA A 1 94 ? -16.702 -5.744 9.898 1.00 90.25 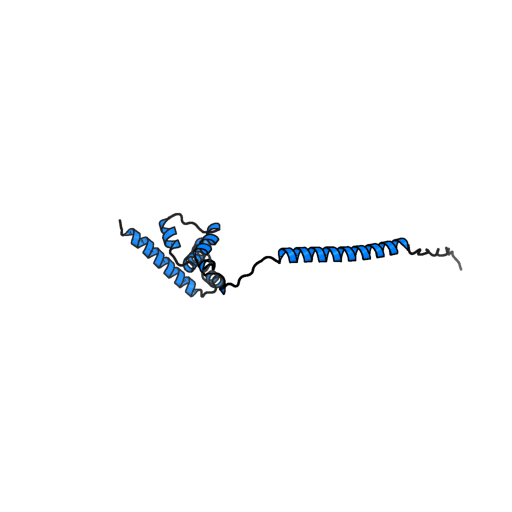94 ALA A N 1
ATOM 799 C CA . ALA A 1 94 ? -16.200 -4.619 10.689 1.00 90.25 94 ALA A CA 1
ATOM 800 C C . ALA A 1 94 ? -14.865 -4.085 10.134 1.00 90.25 94 ALA A C 1
ATOM 802 O O . ALA A 1 94 ? -14.641 -2.876 10.032 1.00 90.25 94 ALA A O 1
ATOM 803 N N . PHE A 1 95 ? -13.974 -4.983 9.708 1.00 90.44 95 PHE A N 1
ATOM 804 C CA . PHE A 1 95 ? -12.706 -4.609 9.095 1.00 90.44 95 PHE A CA 1
ATOM 805 C C . PHE A 1 95 ? -12.898 -3.934 7.734 1.00 90.44 95 PHE A C 1
ATOM 807 O O . PHE A 1 95 ? -12.280 -2.896 7.491 1.00 90.44 95 PHE A O 1
ATOM 814 N N . ALA A 1 96 ? -13.789 -4.452 6.887 1.00 87.94 96 ALA A N 1
ATOM 815 C CA . ALA A 1 96 ? -14.132 -3.862 5.595 1.00 87.94 96 ALA A CA 1
ATOM 816 C C . ALA A 1 96 ? -14.735 -2.450 5.737 1.00 87.94 96 ALA A C 1
ATOM 818 O O . ALA A 1 96 ? -14.512 -1.593 4.882 1.00 87.94 96 ALA A O 1
ATOM 819 N N . ASN A 1 97 ? -15.420 -2.169 6.850 1.00 87.56 97 ASN A N 1
ATOM 820 C CA . ASN A 1 97 ? -15.966 -0.849 7.188 1.00 87.56 97 ASN A CA 1
ATOM 821 C C . ASN A 1 97 ? -14.919 0.156 7.720 1.00 87.56 97 ASN A C 1
ATOM 823 O O . ASN A 1 97 ? -15.221 1.339 7.963 1.00 87.56 97 ASN A O 1
ATOM 827 N N . LEU A 1 98 ? -13.669 -0.262 7.944 1.00 88.38 98 LEU A N 1
ATOM 828 C CA . LEU A 1 98 ? -12.582 0.662 8.263 1.00 88.38 98 LEU A CA 1
ATOM 829 C C . LEU A 1 98 ? -12.141 1.440 7.012 1.00 88.38 98 LEU A C 1
ATOM 831 O O . LEU A 1 98 ? -12.175 0.910 5.911 1.00 88.38 98 LEU A O 1
ATOM 835 N N . PRO A 1 99 ? -11.619 2.671 7.155 1.00 88.62 99 PRO A N 1
ATOM 836 C CA . PRO A 1 99 ? -10.938 3.347 6.052 1.00 88.62 99 PRO A CA 1
ATOM 837 C C . PRO A 1 99 ? -9.789 2.499 5.483 1.00 88.62 99 PRO A C 1
ATOM 839 O O . PRO A 1 99 ? -8.989 1.973 6.264 1.00 88.62 99 PRO A O 1
ATOM 842 N N . ILE A 1 100 ? -9.631 2.464 4.154 1.00 86.56 100 ILE A N 1
ATOM 843 C CA . ILE A 1 100 ? -8.620 1.651 3.442 1.00 86.56 100 ILE A CA 1
ATOM 844 C C . ILE A 1 100 ? -7.216 1.815 4.039 1.00 86.56 100 ILE A C 1
ATOM 846 O O . ILE A 1 100 ? -6.514 0.839 4.294 1.00 86.56 100 ILE A O 1
ATOM 850 N N . LYS A 1 101 ? -6.806 3.049 4.363 1.00 86.06 101 LYS A N 1
ATOM 851 C CA . LYS A 1 101 ? -5.493 3.306 4.985 1.00 86.06 101 LYS A CA 1
ATOM 852 C C . LYS A 1 101 ? -5.295 2.550 6.300 1.00 86.06 101 LYS A C 1
ATOM 854 O O . LYS A 1 101 ? -4.195 2.080 6.575 1.00 86.06 101 LYS A O 1
ATOM 859 N N . ARG A 1 102 ? -6.339 2.438 7.125 1.00 89.38 102 ARG A N 1
ATOM 860 C CA . ARG A 1 102 ? -6.278 1.709 8.400 1.00 89.38 102 ARG A CA 1
ATOM 861 C C . ARG A 1 102 ? -6.251 0.205 8.169 1.00 89.38 102 ARG A C 1
ATOM 863 O O . ARG A 1 102 ? -5.475 -0.464 8.841 1.00 89.38 102 ARG A O 1
ATOM 870 N N . GLN A 1 103 ? -7.026 -0.296 7.208 1.00 89.75 103 GLN A N 1
ATOM 871 C CA . GLN A 1 103 ? -6.977 -1.703 6.802 1.00 89.75 103 GLN A CA 1
ATOM 872 C C . GLN A 1 103 ? -5.567 -2.088 6.341 1.00 89.75 103 GLN A C 1
ATOM 874 O O . GLN A 1 103 ? -4.987 -3.045 6.851 1.00 89.75 103 GLN A O 1
ATOM 879 N N . ARG A 1 104 ? -4.961 -1.276 5.465 1.00 90.00 104 ARG A N 1
ATOM 880 C CA . ARG A 1 104 ? -3.594 -1.490 4.977 1.00 90.00 104 ARG A CA 1
ATOM 881 C C . ARG A 1 104 ? -2.576 -1.488 6.115 1.00 90.00 104 ARG A C 1
ATOM 883 O O . ARG A 1 104 ? -1.776 -2.410 6.209 1.00 90.00 104 ARG A O 1
ATOM 890 N N . ILE A 1 105 ? -2.639 -0.507 7.021 1.00 91.50 105 ILE A N 1
ATOM 891 C CA . ILE A 1 105 ? -1.743 -0.445 8.190 1.00 91.50 105 ILE A CA 1
ATOM 892 C C . ILE A 1 105 ? -1.895 -1.686 9.078 1.00 91.50 105 ILE A C 1
ATOM 894 O O . ILE A 1 105 ? -0.890 -2.247 9.505 1.00 91.50 105 ILE A O 1
ATOM 898 N N . LEU A 1 106 ? -3.124 -2.126 9.363 1.00 92.62 106 LEU A N 1
ATOM 899 C CA . LEU A 1 106 ? -3.359 -3.324 10.173 1.00 92.62 106 LEU A CA 1
ATOM 900 C C . LEU A 1 106 ? -2.862 -4.593 9.474 1.00 92.62 106 LEU A C 1
ATOM 902 O O . LEU A 1 106 ? -2.246 -5.429 10.128 1.00 92.62 106 LEU A O 1
ATOM 906 N N . THR A 1 107 ? -3.060 -4.703 8.162 1.00 91.88 107 THR A N 1
ATOM 907 C CA . THR A 1 107 ? -2.570 -5.832 7.358 1.00 91.88 107 THR A CA 1
ATOM 908 C C . THR A 1 107 ? -1.046 -5.901 7.407 1.00 91.88 107 THR A C 1
ATOM 910 O O . THR A 1 107 ? -0.483 -6.925 7.783 1.00 91.88 107 THR A O 1
ATOM 913 N N . MET A 1 108 ? -0.361 -4.783 7.162 1.00 91.81 108 MET A N 1
ATOM 914 C CA . MET A 1 108 ? 1.101 -4.729 7.229 1.00 91.81 108 MET A CA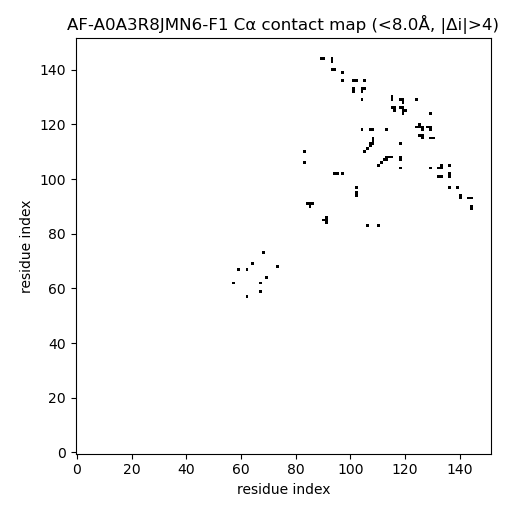 1
ATOM 915 C C . MET A 1 108 ? 1.642 -5.022 8.639 1.00 91.81 108 MET A C 1
ATOM 917 O O . MET A 1 108 ? 2.707 -5.613 8.782 1.00 91.81 108 MET A O 1
ATOM 921 N N . LEU A 1 109 ? 0.923 -4.617 9.693 1.00 93.25 109 LEU A N 1
ATOM 922 C CA . LEU A 1 109 ? 1.334 -4.853 11.081 1.00 93.25 109 LEU A CA 1
ATOM 923 C C . LEU A 1 109 ? 1.138 -6.302 11.535 1.00 93.25 109 LEU A C 1
ATOM 925 O O . LEU A 1 109 ? 1.994 -6.829 12.239 1.00 93.25 109 LEU A O 1
ATOM 929 N N . PHE A 1 110 ? -0.010 -6.903 11.220 1.00 91.75 110 PHE A N 1
ATOM 930 C CA . PHE A 1 110 ? -0.434 -8.176 11.811 1.00 91.75 110 PHE A CA 1
ATOM 931 C C . PHE A 1 110 ? -0.323 -9.367 10.862 1.00 91.75 110 PHE A C 1
ATOM 933 O O . PHE A 1 110 ? -0.134 -10.478 11.340 1.00 91.75 110 PHE A O 1
ATOM 940 N N . VAL A 1 111 ? -0.436 -9.150 9.551 1.00 90.19 111 VAL A N 1
ATOM 941 C CA . VAL A 1 111 ? -0.330 -10.212 8.538 1.00 90.19 111 VAL A CA 1
ATOM 942 C C . VAL A 1 111 ? 1.088 -10.266 7.978 1.00 90.19 111 VAL A C 1
ATOM 944 O O . VAL A 1 111 ? 1.682 -11.334 7.911 1.00 90.19 111 VAL A O 1
ATOM 947 N N . GLU A 1 112 ? 1.659 -9.111 7.621 1.00 89.50 112 GLU A N 1
ATOM 948 C CA . GLU A 1 112 ? 3.031 -9.028 7.090 1.00 89.50 112 GLU A CA 1
ATOM 949 C C . GLU A 1 112 ? 4.107 -8.914 8.198 1.00 89.50 112 GLU A C 1
ATOM 951 O O . GLU A 1 112 ? 5.297 -8.911 7.892 1.00 89.50 112 GLU A O 1
ATOM 956 N N . GLU A 1 113 ? 3.707 -8.785 9.473 1.00 91.38 113 GLU A N 1
ATOM 957 C CA . GLU A 1 113 ? 4.583 -8.635 10.657 1.00 91.38 113 GLU A CA 1
ATOM 958 C C . GLU A 1 113 ? 5.634 -7.507 10.564 1.00 91.38 113 GLU A C 1
ATOM 960 O O . GLU A 1 113 ? 6.729 -7.572 11.136 1.00 91.38 113 GLU A O 1
ATOM 965 N N . ARG A 1 114 ? 5.314 -6.425 9.851 1.00 93.75 114 ARG A N 1
ATOM 966 C CA . ARG A 1 114 ? 6.261 -5.335 9.596 1.00 93.75 114 ARG A CA 1
ATOM 967 C C . ARG A 1 114 ? 6.344 -4.352 10.745 1.00 93.75 114 ARG A C 1
ATOM 969 O O . ARG A 1 114 ? 5.382 -4.092 11.473 1.00 93.75 114 ARG A O 1
ATOM 976 N N . LYS A 1 115 ? 7.512 -3.722 10.874 1.00 94.94 115 LYS A N 1
ATOM 977 C CA . LYS A 1 115 ? 7.732 -2.712 11.910 1.00 94.94 115 LYS A CA 1
ATOM 978 C C . LYS A 1 115 ? 7.068 -1.381 11.540 1.00 94.94 115 LYS A C 1
ATOM 980 O O . LYS A 1 115 ? 7.093 -0.996 10.367 1.00 94.94 115 LYS A O 1
ATOM 985 N N . PRO A 1 116 ? 6.543 -0.617 12.517 1.00 93.69 116 PRO A N 1
ATOM 986 C CA . PRO A 1 116 ? 5.934 0.689 12.261 1.00 93.69 116 PRO A CA 1
ATOM 987 C C . PRO A 1 116 ? 6.842 1.655 11.488 1.00 93.69 116 PRO A C 1
ATOM 989 O O . PRO A 1 116 ? 6.351 2.443 10.684 1.00 93.69 116 PRO A O 1
ATOM 992 N N . GLU A 1 117 ? 8.163 1.575 11.673 1.00 95.19 117 GLU A N 1
ATOM 993 C CA . GLU A 1 117 ? 9.137 2.408 10.960 1.00 95.19 117 GLU A CA 1
ATOM 994 C C . GLU A 1 117 ? 9.253 2.051 9.469 1.00 95.19 117 GLU A C 1
ATOM 996 O O . GLU A 1 117 ? 9.514 2.924 8.642 1.00 95.19 117 GLU A O 1
ATOM 1001 N N . GLU A 1 118 ? 9.072 0.781 9.111 1.00 93.50 118 GLU A N 1
ATOM 1002 C CA . GLU A 1 118 ? 9.111 0.303 7.723 1.00 93.50 118 GLU A CA 1
ATOM 1003 C C . GLU A 1 118 ? 7.809 0.639 6.998 1.00 93.50 118 GLU A C 1
ATOM 1005 O O . GLU A 1 118 ? 7.835 1.106 5.861 1.00 93.50 118 GLU A O 1
ATOM 1010 N N . ILE A 1 119 ? 6.680 0.476 7.691 1.00 93.12 119 ILE A N 1
ATOM 1011 C CA . ILE A 1 119 ? 5.348 0.851 7.204 1.00 93.12 119 ILE A CA 1
ATOM 1012 C C . ILE A 1 119 ? 5.281 2.358 6.950 1.00 93.12 119 ILE A C 1
ATOM 1014 O O . ILE A 1 119 ? 4.790 2.797 5.914 1.00 93.12 119 ILE A O 1
ATOM 1018 N N . ALA A 1 120 ? 5.820 3.157 7.872 1.00 93.44 120 ALA A N 1
ATOM 1019 C CA . ALA A 1 120 ? 5.890 4.606 7.739 1.00 93.44 120 ALA A CA 1
ATOM 1020 C C . ALA A 1 120 ? 6.658 5.035 6.478 1.00 93.44 120 ALA A C 1
ATOM 1022 O O . ALA A 1 120 ? 6.203 5.918 5.751 1.00 93.44 120 ALA A O 1
ATOM 1023 N N . LYS A 1 121 ? 7.785 4.373 6.182 1.00 93.38 121 LYS A N 1
ATOM 1024 C CA . LYS A 1 121 ? 8.568 4.625 4.964 1.00 93.38 121 LYS A CA 1
ATOM 1025 C C . LYS A 1 121 ? 7.800 4.259 3.697 1.00 93.38 121 LYS A C 1
ATOM 1027 O O . LYS A 1 121 ? 7.826 5.029 2.747 1.00 93.38 121 LYS A O 1
ATOM 1032 N N . GLU A 1 122 ? 7.111 3.121 3.683 1.00 91.06 122 GLU A N 1
ATOM 1033 C CA . GLU A 1 122 ? 6.337 2.682 2.515 1.00 91.06 122 GLU A CA 1
ATOM 1034 C C . GLU A 1 122 ? 5.124 3.574 2.244 1.00 91.06 122 GLU A C 1
ATOM 1036 O O . GLU A 1 122 ? 4.885 3.989 1.112 1.00 91.06 122 GLU A O 1
ATOM 1041 N N . LEU A 1 123 ? 4.385 3.926 3.295 1.00 88.12 123 LEU A N 1
ATOM 1042 C CA . LEU A 1 123 ? 3.190 4.763 3.199 1.00 88.12 123 LEU A CA 1
ATOM 1043 C C . LEU A 1 123 ? 3.511 6.267 3.177 1.00 88.12 123 LEU A C 1
ATOM 1045 O O . LEU A 1 123 ? 2.591 7.083 3.237 1.00 88.12 123 LEU A O 1
ATOM 1049 N N . ASN A 1 124 ? 4.796 6.640 3.110 1.00 91.50 124 ASN A N 1
ATOM 1050 C CA . ASN A 1 124 ? 5.286 8.021 3.134 1.00 91.50 124 ASN A CA 1
ATOM 1051 C C . ASN A 1 124 ? 4.687 8.862 4.282 1.00 91.50 124 ASN A C 1
ATOM 1053 O O . ASN A 1 124 ? 4.281 10.009 4.090 1.00 91.50 124 ASN A O 1
ATOM 1057 N N . CYS A 1 125 ? 4.608 8.292 5.487 1.00 90.62 125 CYS A N 1
ATOM 1058 C CA . CYS A 1 125 ? 4.087 8.961 6.679 1.00 90.62 125 CYS A CA 1
ATOM 1059 C C . CYS A 1 125 ? 5.060 8.875 7.869 1.00 90.62 125 CYS A C 1
ATOM 1061 O O . CYS A 1 125 ? 6.119 8.260 7.794 1.00 90.62 125 CYS A O 1
ATOM 1063 N N . SER A 1 126 ? 4.731 9.549 8.977 1.00 94.31 126 SER A N 1
ATOM 1064 C CA . SER A 1 126 ? 5.526 9.483 10.211 1.00 94.31 126 SER A CA 1
ATOM 1065 C C . SER A 1 126 ? 5.233 8.188 10.983 1.00 94.31 126 SER A C 1
ATOM 1067 O O . SER A 1 126 ? 4.065 7.799 11.049 1.00 94.31 126 SER A O 1
ATOM 1069 N N . PRO A 1 127 ? 6.220 7.562 11.658 1.00 93.06 127 PRO A N 1
ATOM 1070 C CA . PRO A 1 127 ? 5.974 6.417 12.539 1.00 93.06 127 PRO A CA 1
ATOM 1071 C C . PRO A 1 127 ? 4.891 6.692 13.587 1.00 93.06 127 PRO A C 1
ATOM 1073 O O . PRO A 1 127 ? 4.058 5.829 13.850 1.00 93.06 127 PRO A O 1
ATOM 1076 N N . GLN A 1 128 ? 4.833 7.919 14.121 1.00 92.88 128 GLN A N 1
ATOM 1077 C CA . GLN A 1 128 ? 3.791 8.32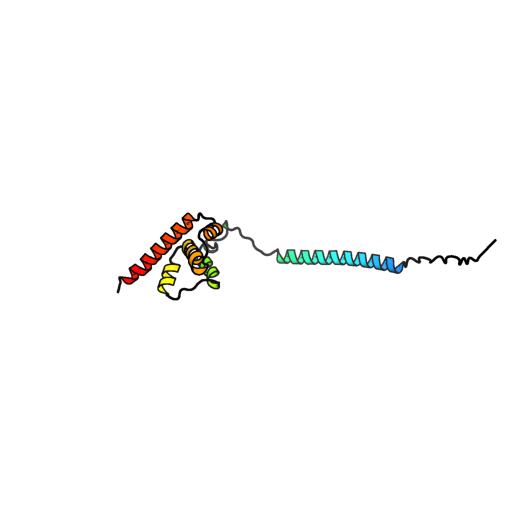1 15.072 1.00 92.88 128 GLN A CA 1
ATOM 1078 C C . GLN A 1 128 ? 2.388 8.191 14.468 1.00 92.88 128 GLN A C 1
ATOM 1080 O O . GLN A 1 128 ? 1.477 7.684 15.115 1.00 92.88 128 GLN A O 1
ATOM 1085 N N . HIS A 1 129 ? 2.232 8.571 13.198 1.00 90.81 129 HIS A N 1
ATOM 1086 C CA . HIS A 1 129 ? 0.956 8.457 12.502 1.00 90.81 129 HIS A CA 1
ATOM 1087 C C . HIS A 1 129 ? 0.509 6.995 12.381 1.00 90.81 129 HIS A C 1
ATOM 1089 O O . HIS A 1 129 ? -0.676 6.711 12.524 1.00 90.81 129 HIS A O 1
ATOM 1095 N N . VAL A 1 130 ? 1.443 6.059 12.175 1.00 92.38 130 VAL A N 1
ATOM 1096 C CA . VAL A 1 130 ? 1.145 4.618 12.141 1.00 92.38 130 VAL A CA 1
ATOM 1097 C C . VAL A 1 130 ? 0.613 4.143 13.497 1.00 92.38 130 VAL A C 1
ATOM 1099 O O . VAL A 1 130 ? -0.398 3.439 13.541 1.00 92.38 130 VAL A O 1
ATOM 1102 N N . TYR A 1 131 ? 1.230 4.571 14.606 1.00 94.00 131 TYR A N 1
ATOM 1103 C CA . TYR A 1 131 ? 0.745 4.260 15.958 1.00 94.00 131 TYR A CA 1
ATOM 1104 C C . TYR A 1 131 ? -0.655 4.829 16.219 1.00 94.00 131 TYR A C 1
ATOM 1106 O O . TYR A 1 131 ? -1.530 4.103 16.700 1.00 94.00 131 TYR A O 1
ATOM 1114 N N . ASP A 1 132 ? -0.896 6.088 15.849 1.00 92.25 132 ASP A N 1
ATOM 1115 C CA . ASP A 1 132 ? -2.195 6.740 16.027 1.00 92.25 132 ASP A CA 1
ATOM 1116 C C . ASP A 1 132 ? -3.279 6.046 15.186 1.00 92.25 132 ASP A C 1
ATOM 1118 O O . ASP A 1 132 ? -4.366 5.739 15.681 1.00 92.25 132 ASP A O 1
ATOM 1122 N N . GLN A 1 133 ? -2.985 5.729 13.918 1.00 91.25 133 GLN A N 1
ATOM 1123 C CA . GLN A 1 133 ? -3.921 5.006 13.054 1.00 91.25 133 GLN A CA 1
ATOM 1124 C C . GLN A 1 133 ? -4.221 3.607 13.583 1.00 91.25 133 GLN A C 1
ATOM 1126 O O . GLN A 1 133 ? -5.390 3.221 13.603 1.00 91.25 133 GLN A O 1
ATOM 1131 N N . ARG A 1 134 ? -3.212 2.872 14.067 1.00 93.56 134 ARG A N 1
ATOM 1132 C CA . ARG A 1 134 ? -3.411 1.576 14.727 1.00 93.56 134 ARG A CA 1
ATOM 1133 C C . ARG A 1 134 ? -4.348 1.719 15.924 1.00 93.56 134 ARG A C 1
ATOM 1135 O O . ARG A 1 134 ? -5.292 0.942 16.051 1.00 93.56 134 ARG A O 1
ATOM 1142 N N . TYR A 1 135 ? -4.115 2.709 16.784 1.00 94.06 135 TYR A N 1
ATOM 1143 C CA . TYR A 1 135 ? -4.965 2.959 17.946 1.00 94.06 135 TYR A CA 1
ATOM 1144 C C . TYR A 1 135 ? -6.418 3.233 17.536 1.00 94.06 135 TYR A C 1
ATOM 1146 O O . TYR A 1 135 ? -7.338 2.593 18.048 1.00 94.06 135 TYR A O 1
ATOM 1154 N N . HIS A 1 136 ? -6.636 4.137 16.579 1.00 92.31 136 HIS A N 1
ATOM 1155 C CA . HIS A 1 136 ? -7.977 4.473 16.105 1.00 92.31 136 HIS A CA 1
ATOM 1156 C C . HIS A 1 136 ? -8.680 3.301 15.418 1.00 92.31 136 HIS A C 1
ATOM 1158 O O . HIS A 1 136 ? -9.880 3.120 15.619 1.00 92.31 136 HIS A O 1
ATOM 1164 N N . ALA A 1 137 ? -7.953 2.504 14.634 1.00 92.81 137 ALA A N 1
ATOM 1165 C CA . ALA A 1 137 ? -8.495 1.325 13.972 1.00 92.81 137 ALA A CA 1
ATOM 1166 C C . ALA A 1 137 ? -8.955 0.280 14.996 1.00 92.81 137 ALA A C 1
ATOM 1168 O O . ALA A 1 137 ? -10.107 -0.138 14.968 1.00 92.81 137 ALA A O 1
ATOM 1169 N N . LEU A 1 138 ? -8.098 -0.061 15.965 1.00 93.38 138 LEU A N 1
ATOM 1170 C CA . LEU A 1 138 ? -8.429 -1.023 17.020 1.00 93.38 138 LEU A CA 1
ATOM 1171 C C . LEU A 1 138 ? -9.556 -0.530 17.931 1.00 93.38 138 LEU A C 1
ATOM 1173 O O . LEU A 1 138 ? -10.388 -1.325 18.361 1.00 93.38 138 LEU A O 1
ATOM 1177 N N . LYS A 1 139 ? -9.605 0.775 18.223 1.00 92.25 139 LYS A N 1
ATOM 1178 C CA . LYS A 1 139 ? -10.709 1.368 18.985 1.00 92.25 139 LYS A CA 1
ATOM 1179 C C . LYS A 1 139 ? -12.032 1.220 18.236 1.00 92.25 139 LYS A C 1
ATOM 1181 O O . LYS A 1 139 ? -13.011 0.821 18.853 1.00 92.25 139 LYS A O 1
ATOM 1186 N N . LYS A 1 140 ? -12.046 1.512 16.931 1.00 90.31 140 LYS A N 1
ATOM 1187 C CA . LYS A 1 140 ? -13.245 1.396 16.093 1.00 90.31 140 LYS A CA 1
ATOM 1188 C C . LYS A 1 140 ? -13.722 -0.057 16.002 1.00 90.31 140 LYS A C 1
ATOM 1190 O O . LYS A 1 140 ? -14.875 -0.311 16.325 1.00 90.31 140 LYS A O 1
ATOM 1195 N N . LEU A 1 141 ? -12.819 -0.994 15.701 1.00 91.75 141 LEU A N 1
ATOM 1196 C CA . LEU A 1 141 ? -13.137 -2.426 15.675 1.00 91.75 141 LEU A CA 1
ATOM 1197 C C . LEU A 1 141 ? -13.713 -2.907 17.009 1.00 91.75 141 LEU A C 1
ATOM 1199 O O . LEU A 1 141 ? -14.699 -3.628 17.036 1.00 91.75 141 LEU A O 1
ATOM 1203 N N . ARG A 1 142 ? -13.132 -2.479 18.136 1.00 92.12 142 ARG A N 1
ATOM 1204 C CA . ARG A 1 142 ? -13.650 -2.843 19.458 1.00 92.12 142 ARG A CA 1
ATOM 1205 C C . ARG A 1 142 ? -15.079 -2.347 19.669 1.00 92.12 142 ARG A C 1
ATOM 1207 O O . ARG A 1 142 ? -15.885 -3.099 20.197 1.00 92.12 142 ARG A O 1
ATOM 1214 N N . THR A 1 143 ? -15.372 -1.101 19.302 1.00 89.06 143 THR A N 1
ATOM 1215 C CA . THR A 1 143 ? -16.722 -0.540 19.439 1.00 89.06 143 THR A CA 1
ATOM 1216 C C . THR A 1 143 ? -17.721 -1.306 18.576 1.00 89.06 143 THR A C 1
ATOM 1218 O O . THR A 1 143 ? -18.726 -1.756 19.107 1.00 89.06 143 THR A O 1
ATOM 1221 N N . GLU A 1 144 ? -17.413 -1.538 17.299 1.00 87.31 144 GLU A N 1
ATOM 1222 C CA . GLU A 1 144 ? -18.312 -2.249 16.376 1.00 87.31 144 GLU A CA 1
ATOM 1223 C C . GLU A 1 144 ? -18.591 -3.689 16.832 1.00 87.31 144 GLU A C 1
ATOM 1225 O O . GLU A 1 144 ? -19.738 -4.130 16.853 1.00 87.31 144 GLU A O 1
ATOM 1230 N N . LEU A 1 145 ? -17.565 -4.403 17.302 1.00 87.50 145 LEU A N 1
ATOM 1231 C CA . LEU A 1 145 ? -17.717 -5.784 17.767 1.00 87.50 145 LEU A CA 1
ATOM 1232 C C . LEU A 1 145 ? -18.431 -5.894 19.127 1.00 87.50 145 LEU A C 1
ATOM 1234 O O . LEU A 1 145 ? -19.032 -6.931 19.414 1.00 87.50 145 LEU A O 1
ATOM 1238 N N . MET A 1 146 ? -18.360 -4.856 19.970 1.00 84.38 146 MET A N 1
ATOM 1239 C CA . MET A 1 146 ? -19.031 -4.816 21.277 1.00 84.38 146 MET A CA 1
ATOM 1240 C C . MET A 1 146 ? -20.484 -4.340 21.186 1.00 84.38 146 MET A C 1
ATOM 1242 O O . MET A 1 146 ? -21.327 -4.895 21.886 1.00 84.38 146 MET A O 1
ATOM 1246 N N . GLU A 1 147 ? -20.799 -3.356 20.338 1.00 68.56 147 GLU A N 1
ATOM 1247 C CA . GLU A 1 147 ? -22.165 -2.821 20.206 1.00 68.56 147 GLU A CA 1
ATOM 1248 C C . GLU A 1 147 ? -23.148 -3.850 19.629 1.00 68.56 147 GLU A C 1
ATOM 1250 O O . GLU A 1 147 ? -24.301 -3.902 20.045 1.00 68.56 147 GLU A O 1
ATOM 1255 N N . GLU A 1 148 ? -22.698 -4.756 18.760 1.00 56.25 148 GLU A N 1
ATOM 1256 C CA . GLU A 1 148 ? -23.526 -5.881 18.302 1.00 56.25 148 GLU A CA 1
ATOM 1257 C C . GLU A 1 148 ? -23.673 -7.015 19.337 1.00 56.25 148 GLU A C 1
ATOM 1259 O O . GLU A 1 148 ? -24.512 -7.904 19.174 1.00 56.25 148 GLU A O 1
ATOM 1264 N N . GLY A 1 149 ? -22.847 -7.026 20.389 1.00 52.59 149 GLY A N 1
ATOM 1265 C CA . GLY A 1 149 ? -22.877 -8.036 21.450 1.00 52.59 149 GLY A CA 1
ATOM 1266 C C . GLY A 1 149 ? -23.903 -7.763 22.556 1.00 52.59 149 GLY A C 1
ATOM 1267 O O . GLY A 1 149 ? -24.278 -8.699 23.255 1.00 52.59 149 GLY A O 1
ATOM 1268 N N . ASP A 1 150 ? -24.366 -6.517 22.696 1.00 48.00 150 ASP A N 1
ATOM 1269 C CA . ASP A 1 150 ? -25.321 -6.068 23.733 1.00 48.00 150 ASP A CA 1
ATOM 1270 C C . ASP A 1 150 ? -26.790 -6.094 23.250 1.00 48.00 150 ASP A C 1
ATOM 1272 O O . ASP A 1 150 ? -27.715 -5.678 23.941 1.00 48.00 150 ASP A O 1
ATOM 1276 N N . GLY A 1 151 ? -27.021 -6.581 22.026 1.00 50.53 151 GLY A N 1
ATOM 1277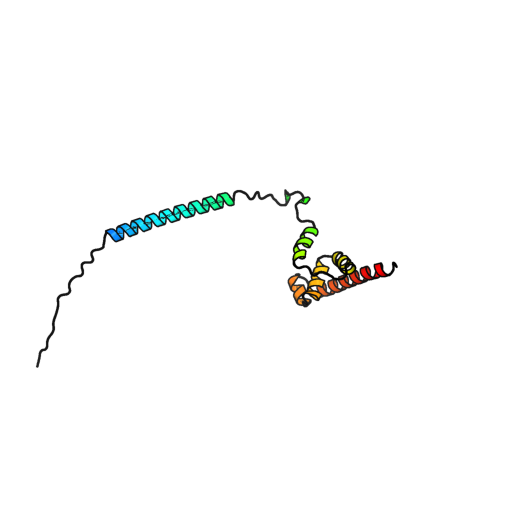 C CA . GLY A 1 151 ? -28.337 -6.666 21.387 1.00 50.53 151 GLY A CA 1
ATOM 1278 C C . GLY A 1 151 ? -29.003 -8.048 21.430 1.00 50.53 151 GLY A C 1
ATOM 1279 O O . GLY A 1 151 ? -29.880 -8.301 20.601 1.00 50.53 151 GLY A O 1
ATOM 1280 N N . ARG A 1 152 ? -28.585 -8.959 22.319 1.00 36.94 152 ARG A N 1
ATOM 1281 C CA . ARG A 1 152 ? -29.183 -10.301 22.469 1.00 36.94 152 ARG A CA 1
ATOM 1282 C C . ARG A 1 152 ? -29.572 -10.627 23.901 1.00 36.94 152 ARG A C 1
ATOM 1284 O O . ARG A 1 152 ? -28.725 -10.439 24.796 1.00 36.94 152 ARG A O 1
#

InterPro domains:
  IPR013249 RNA polymerase sigma factor 70, region 4 type 2 [PF08281] (89-141)
  IPR013324 RNA polymerase sigma factor, region 3/4-like [SSF88659] (90-143)
  IPR014284 RNA polymerase sigma-70-like domain [TIGR02937] (22-145)
  IPR036388 Winged helix-like DNA-binding domain superfamily [G3DSA:1.10.10.10] (71-150)

Nearest PDB structures (foldseek):
  3hug-assembly6_K  TM=8.977E-01  e=1.578E-03  Mycobacterium tuberculosis H37Rv
  6dvb-assembly1_F  TM=5.276E-01  e=3.733E-04  Mycobacterium tuberculosis H37Rv
  4nqw-assembly1_A  TM=8.360E-01  e=1.416E-02  Mycobacterium tuberculosis
  6kon-assembly1_F  TM=4.832E-01  e=3.145E-03  Mycobacterium tuberculosis H37Rv
  6koq-assembly1_F  TM=4.009E-01  e=1.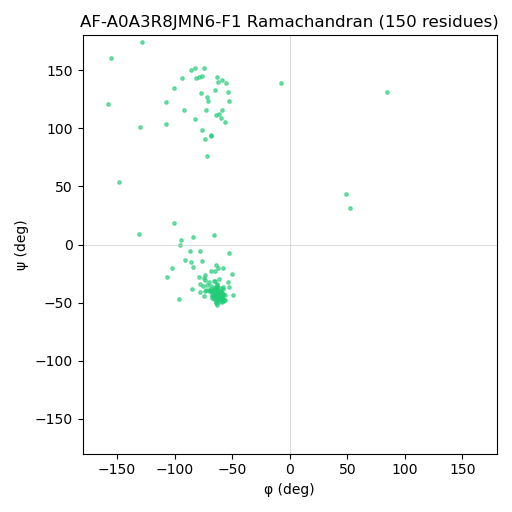416E-02  Mycobacterium tuberculosis H37Rv

Organism: NCBI:txid2044587

pLDDT: mean 75.99, std 18.57, range [36.09, 97.12]

Secondary structure (DSSP, 8-state):
-------------------HHHHHHHHHHHHHHHHHHHHHHHHHHHHHHHHHTT-----GGGS-TTTS---HHHHHHHHTTTPPPPSSHHHHHHHHTS-HHHHHHHHHHHTS---HHHHHHHTTS-HHHHHHHHHHHHHHHHHHHHHTTS--

Radius of gyration: 39.14 Å; Cα contacts (8 Å, |Δi|>4): 56; chains: 1; bounding box: 119×41×83 Å

Sequence (152 aa):
MSGSLLWWRAPTKRRYTMDHQQEYDDVLRARFTKWLDTVIYRAKLKYLRKTETKLDTVSLEELPERILPVYEDDLRQIDSMDAFAFEEERLADAFANLPIKRQRILTMLFVEERKPEEIAKELNCSPQHVYDQRYHALKKLRTELMEEGDGR

Foldseek 3Di:
DDDDDDDDDDDDPPPPPPPVVVVVVVVVVVVVVVVVVVVVVVVVVVVVCVVVVDDPDDDPVPDDPVPPPPDPVVVVVVCVVVDDDDPDPLLRVLLVPDDPVLNVLCCCCPVVVDDLVVVCVVVVHDSVVSVVSPVVSVVSSVCSVVVVVVPD

Mean predicted aligned error: 19.71 Å